Protein AF-A0A397UDZ9-F1 (afdb_monomer_lite)

Sequence (87 aa):
MVEWTDAQTRTLIEERRNRNIEYHNHGRNRNIFWNSIANRINQEHNTNFTGYHCKEKFSNLVRSYNVSSHYPLNGLQANLAKCRHAN

Organism: NCBI:txid44941

Radius of gyration: 12.8 Å; chains: 1; bounding box: 28×26×33 Å

pLDDT: mean 81.44, std 16.0, range [39.59, 96.94]

Structure (mmCIF, N/CA/C/O backbone):
data_AF-A0A397UDZ9-F1
#
_entry.id   AF-A0A397UDZ9-F1
#
loop_
_atom_site.group_PDB
_atom_site.id
_atom_site.type_symbol
_atom_site.label_atom_id
_atom_site.label_alt_id
_atom_site.label_comp_id
_atom_site.label_asym_id
_atom_site.label_entity_id
_atom_site.label_seq_id
_atom_site.pdbx_PDB_ins_code
_atom_site.Cartn_x
_atom_site.Cartn_y
_atom_site.Cartn_z
_atom_site.occupancy
_atom_site.B_iso_or_equiv
_atom_site.auth_seq_id
_atom_site.auth_comp_id
_atom_site.auth_asym_id
_atom_site.auth_atom_id
_atom_site.pdbx_PDB_model_num
ATOM 1 N N . MET A 1 1 ? -12.713 -8.878 4.485 1.00 62.06 1 MET A N 1
ATOM 2 C CA . MET A 1 1 ? -12.041 -7.749 3.806 1.00 62.06 1 MET A CA 1
ATOM 3 C C . MET A 1 1 ? -11.565 -6.810 4.901 1.00 62.06 1 MET A C 1
ATOM 5 O O . MET A 1 1 ? -12.342 -6.551 5.806 1.00 62.06 1 MET A O 1
ATOM 9 N N . VAL A 1 2 ? -10.293 -6.417 4.900 1.00 82.94 2 VAL A N 1
ATOM 10 C CA . VAL A 1 2 ? -9.733 -5.524 5.929 1.00 82.94 2 VAL A CA 1
ATOM 11 C C . VAL A 1 2 ? -10.157 -4.089 5.622 1.00 82.94 2 VAL A C 1
ATOM 13 O O . VAL A 1 2 ? -10.055 -3.670 4.468 1.00 82.94 2 VAL A O 1
ATOM 16 N N . GLU A 1 3 ? -10.632 -3.347 6.622 1.00 88.31 3 GLU A N 1
ATOM 17 C CA . GLU A 1 3 ? -10.970 -1.931 6.461 1.00 88.31 3 GLU A CA 1
ATOM 18 C C . GLU A 1 3 ? -9.706 -1.067 6.480 1.00 88.31 3 GLU A C 1
ATOM 20 O O . GLU A 1 3 ? -8.808 -1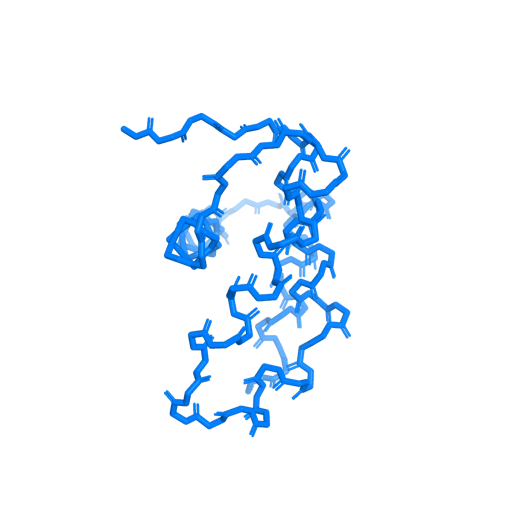.268 7.296 1.00 88.31 3 GLU A O 1
ATOM 25 N N . TRP A 1 4 ? -9.631 -0.121 5.542 1.00 93.06 4 TRP A N 1
ATOM 26 C CA . TRP A 1 4 ? -8.512 0.808 5.397 1.00 93.06 4 TRP A CA 1
ATOM 27 C C . TRP A 1 4 ? -9.025 2.228 5.557 1.00 93.06 4 TRP A C 1
ATOM 29 O O . TRP A 1 4 ? -9.915 2.636 4.812 1.00 93.06 4 TRP A O 1
ATOM 39 N N . THR A 1 5 ? -8.414 2.991 6.453 1.00 94.62 5 THR A N 1
ATOM 40 C CA . THR A 1 5 ? -8.683 4.425 6.575 1.00 94.62 5 THR A CA 1
ATOM 41 C C . THR A 1 5 ? -8.000 5.206 5.448 1.00 94.62 5 THR A C 1
ATOM 43 O O . THR A 1 5 ? -7.058 4.720 4.804 1.00 94.62 5 THR A O 1
ATOM 46 N N . ASP A 1 6 ? -8.441 6.443 5.209 1.00 92.00 6 ASP A N 1
ATOM 47 C CA . ASP A 1 6 ? -7.780 7.347 4.261 1.00 92.00 6 ASP A CA 1
ATOM 48 C C . ASP A 1 6 ? -6.323 7.619 4.643 1.00 92.00 6 ASP A C 1
ATOM 50 O O . ASP A 1 6 ? -5.457 7.651 3.769 1.00 92.00 6 ASP A O 1
ATOM 54 N N . ALA A 1 7 ? -6.027 7.741 5.941 1.00 93.31 7 ALA A N 1
ATOM 55 C CA . ALA A 1 7 ? -4.669 7.955 6.434 1.00 93.31 7 ALA A CA 1
ATOM 56 C C . ALA A 1 7 ? -3.752 6.765 6.099 1.00 93.31 7 ALA A C 1
ATOM 58 O O . ALA A 1 7 ? -2.716 6.947 5.466 1.00 93.31 7 ALA A O 1
ATOM 59 N N . GLN A 1 8 ? -4.184 5.536 6.402 1.00 94.88 8 GLN A N 1
ATOM 60 C CA . GLN A 1 8 ? -3.439 4.314 6.065 1.00 94.88 8 GLN A CA 1
ATOM 61 C C . GLN A 1 8 ? -3.261 4.156 4.548 1.00 94.88 8 GLN A C 1
ATOM 63 O O . GLN A 1 8 ? -2.196 3.768 4.062 1.00 94.88 8 GLN A O 1
ATOM 68 N N . THR A 1 9 ? -4.312 4.473 3.782 1.00 93.38 9 THR A N 1
ATOM 69 C CA . THR A 1 9 ? -4.290 4.428 2.315 1.00 93.38 9 THR A CA 1
ATOM 70 C C . THR A 1 9 ? -3.309 5.451 1.742 1.00 93.38 9 THR A C 1
ATOM 72 O O . THR A 1 9 ? -2.583 5.148 0.793 1.00 93.38 9 THR A O 1
ATOM 75 N N . ARG A 1 10 ? -3.245 6.649 2.329 1.00 92.69 10 ARG A N 1
ATOM 76 C CA . ARG A 1 10 ? -2.295 7.693 1.950 1.00 92.69 10 ARG A CA 1
ATOM 77 C C . ARG A 1 10 ? -0.856 7.263 2.222 1.00 92.69 10 ARG A C 1
ATOM 79 O O . ARG A 1 10 ? -0.055 7.320 1.291 1.00 92.69 10 ARG A O 1
ATOM 86 N N . THR A 1 11 ? -0.554 6.750 3.417 1.00 94.06 11 THR A N 1
ATOM 87 C CA . THR A 1 11 ? 0.785 6.240 3.762 1.00 94.06 11 THR A CA 1
ATOM 88 C C . THR A 1 11 ? 1.222 5.132 2.796 1.00 94.06 11 THR A C 1
ATOM 90 O O . THR A 1 11 ? 2.343 5.158 2.297 1.00 94.06 11 THR A O 1
ATOM 93 N N . LEU A 1 12 ? 0.324 4.204 2.428 1.00 94.56 12 LEU A N 1
ATOM 94 C CA . LEU A 1 12 ? 0.604 3.163 1.425 1.00 94.56 12 LEU A CA 1
ATOM 95 C C . LEU A 1 12 ? 1.010 3.746 0.060 1.00 94.56 12 LEU A C 1
ATOM 97 O O . LEU A 1 12 ? 1.961 3.267 -0.564 1.00 94.56 12 LEU A O 1
ATOM 101 N N . ILE A 1 13 ? 0.283 4.754 -0.428 1.00 91.31 13 ILE A N 1
ATOM 102 C CA . ILE A 1 13 ? 0.560 5.386 -1.726 1.00 91.31 13 ILE A CA 1
ATOM 103 C C . ILE A 1 13 ? 1.870 6.175 -1.675 1.00 91.31 13 ILE A C 1
ATOM 105 O O . ILE A 1 13 ? 2.662 6.092 -2.614 1.00 91.31 13 ILE A O 1
ATOM 109 N N . GLU A 1 14 ? 2.108 6.921 -0.596 1.00 91.94 14 GLU A N 1
ATOM 110 C CA . GLU A 1 14 ? 3.328 7.706 -0.399 1.00 91.94 14 GLU A CA 1
ATOM 111 C C . GLU A 1 14 ? 4.564 6.801 -0.324 1.00 91.94 14 GLU A C 1
ATOM 113 O O . GLU A 1 14 ? 5.502 7.005 -1.095 1.00 91.94 14 GLU A O 1
ATOM 118 N N . GLU A 1 15 ? 4.536 5.740 0.488 1.00 93.06 15 GLU A N 1
ATOM 119 C CA . GLU A 1 15 ? 5.616 4.746 0.566 1.00 93.06 15 GLU A CA 1
ATOM 120 C C . GLU A 1 15 ? 5.884 4.096 -0.794 1.00 93.06 15 GLU A C 1
ATOM 122 O O . GLU A 1 15 ? 7.027 4.038 -1.259 1.00 93.06 15 GLU A O 1
ATOM 127 N N . ARG A 1 16 ? 4.826 3.648 -1.486 1.00 91.12 16 ARG A N 1
ATOM 128 C CA . ARG A 1 16 ? 4.971 3.011 -2.798 1.00 91.12 16 ARG A CA 1
ATOM 129 C C . ARG A 1 16 ? 5.548 3.974 -3.834 1.00 91.12 16 ARG A C 1
ATOM 131 O O . ARG A 1 16 ? 6.345 3.535 -4.663 1.00 91.12 16 ARG A O 1
ATOM 138 N N . ARG A 1 17 ? 5.176 5.255 -3.796 1.00 87.50 17 ARG A N 1
ATOM 139 C CA . ARG A 1 17 ? 5.693 6.296 -4.695 1.00 87.50 17 ARG A CA 1
ATOM 140 C C . ARG A 1 17 ? 7.153 6.628 -4.386 1.00 87.50 17 ARG A C 1
ATOM 142 O O . ARG A 1 17 ? 7.973 6.637 -5.300 1.00 87.50 17 ARG A O 1
ATOM 149 N N . ASN A 1 18 ? 7.479 6.881 -3.122 1.00 89.44 18 ASN A N 1
ATOM 150 C CA . ASN A 1 18 ? 8.816 7.297 -2.694 1.00 89.44 18 ASN A CA 1
ATOM 151 C C . ASN A 1 18 ? 9.852 6.194 -2.926 1.00 89.44 18 ASN A C 1
ATOM 153 O O . ASN A 1 18 ? 10.986 6.471 -3.307 1.00 89.44 18 ASN A O 1
ATOM 157 N N . ARG A 1 19 ? 9.439 4.934 -2.776 1.00 87.94 19 ARG A N 1
ATOM 158 C CA . ARG A 1 19 ? 10.299 3.757 -2.938 1.00 87.94 19 ARG A CA 1
ATOM 159 C C . ARG A 1 19 ? 10.058 3.048 -4.272 1.00 87.94 19 ARG A C 1
ATOM 161 O O . ARG A 1 19 ? 10.244 1.839 -4.393 1.00 87.94 19 ARG A O 1
ATOM 168 N N . ASN A 1 20 ? 9.631 3.788 -5.302 1.00 86.06 20 ASN A N 1
ATOM 169 C CA . ASN A 1 20 ? 9.319 3.194 -6.602 1.00 86.06 20 ASN A CA 1
ATOM 170 C C . ASN A 1 20 ? 10.536 2.537 -7.259 1.00 86.06 20 ASN A C 1
ATOM 172 O O . ASN A 1 20 ? 10.432 1.409 -7.728 1.00 86.06 20 ASN A O 1
ATOM 176 N N . ILE A 1 21 ? 11.696 3.195 -7.228 1.00 83.94 21 ILE A N 1
ATOM 177 C CA . ILE A 1 21 ? 12.949 2.637 -7.761 1.00 83.94 21 ILE A CA 1
ATOM 178 C C . ILE A 1 21 ? 13.288 1.314 -7.058 1.00 83.94 21 ILE A C 1
ATOM 180 O O . ILE A 1 21 ? 13.570 0.310 -7.707 1.00 83.94 21 ILE A O 1
ATOM 184 N N . GLU A 1 22 ? 13.169 1.282 -5.730 1.00 85.00 22 GLU A N 1
ATOM 185 C CA . GLU A 1 22 ? 13.407 0.083 -4.924 1.00 85.00 22 GLU A CA 1
ATOM 186 C C . GLU A 1 22 ? 12.465 -1.069 -5.310 1.00 85.00 22 GLU A C 1
ATOM 188 O O . GLU A 1 22 ? 12.905 -2.215 -5.427 1.00 85.00 22 GLU A O 1
ATOM 193 N N . TYR A 1 23 ? 11.188 -0.771 -5.565 1.00 83.75 23 TYR A N 1
ATOM 194 C CA . TYR A 1 23 ? 10.214 -1.763 -6.020 1.00 83.75 23 TYR A CA 1
ATOM 195 C C . TYR A 1 23 ? 10.618 -2.420 -7.347 1.00 83.75 23 TYR A C 1
ATOM 197 O O . TYR A 1 23 ? 10.484 -3.639 -7.495 1.00 83.75 23 TYR A O 1
ATOM 205 N N . HIS A 1 24 ? 11.106 -1.632 -8.310 1.00 81.12 24 HIS A N 1
ATOM 206 C CA . HIS A 1 24 ? 11.554 -2.152 -9.604 1.00 81.12 24 HIS A CA 1
ATOM 207 C C . HIS A 1 24 ? 12.862 -2.949 -9.476 1.00 81.12 24 HIS A C 1
ATOM 209 O O . HIS A 1 24 ? 13.008 -3.978 -10.138 1.00 81.12 24 HIS A O 1
ATOM 215 N N . ASN A 1 25 ? 13.745 -2.563 -8.550 1.00 82.88 25 ASN A N 1
ATOM 216 C CA . ASN A 1 25 ? 15.012 -3.254 -8.291 1.00 82.88 25 ASN A CA 1
ATOM 217 C C . ASN A 1 25 ? 14.850 -4.603 -7.562 1.00 82.88 25 ASN A C 1
ATOM 219 O O . ASN A 1 25 ? 15.686 -5.487 -7.726 1.00 82.88 25 ASN A O 1
ATOM 223 N N . HIS A 1 26 ? 13.768 -4.815 -6.801 1.00 76.56 26 HIS A N 1
ATOM 224 C CA . HIS A 1 26 ? 13.530 -6.061 -6.044 1.00 76.56 26 HIS A CA 1
ATOM 225 C C . HIS A 1 26 ? 13.237 -7.310 -6.907 1.00 76.56 26 HIS A C 1
ATOM 227 O O . HIS A 1 26 ? 13.081 -8.415 -6.373 1.00 76.56 26 HIS A O 1
ATOM 233 N N . GLY A 1 27 ? 13.143 -7.176 -8.235 1.00 72.44 27 GLY A N 1
ATOM 234 C CA . GLY A 1 27 ? 12.989 -8.310 -9.150 1.00 72.44 27 GLY A CA 1
ATOM 235 C C . GLY A 1 27 ? 11.788 -9.202 -8.802 1.00 72.44 27 GLY A C 1
ATOM 236 O O . GLY A 1 27 ? 10.654 -8.724 -8.719 1.00 72.44 27 GLY A O 1
ATOM 237 N N . ARG A 1 28 ? 12.029 -10.509 -8.606 1.00 75.19 28 ARG A N 1
ATOM 238 C CA . ARG A 1 28 ? 10.992 -11.510 -8.273 1.00 75.19 28 ARG A CA 1
ATOM 239 C C . ARG A 1 28 ? 10.558 -11.498 -6.801 1.00 75.19 28 ARG A C 1
ATOM 241 O O . ARG A 1 28 ? 9.461 -11.966 -6.512 1.00 75.19 28 ARG A O 1
ATOM 248 N N . ASN A 1 29 ? 11.347 -10.943 -5.875 1.00 80.31 29 ASN A N 1
ATOM 249 C CA . ASN A 1 29 ? 11.054 -11.010 -4.436 1.00 80.31 29 ASN A CA 1
ATOM 250 C C . ASN A 1 29 ? 10.434 -9.717 -3.881 1.00 80.31 29 ASN A C 1
ATOM 252 O O . ASN A 1 29 ? 10.885 -9.133 -2.897 1.00 80.31 29 ASN A O 1
ATOM 256 N N . ARG A 1 30 ? 9.343 -9.270 -4.507 1.00 86.00 30 ARG A N 1
ATOM 257 C CA . ARG A 1 30 ? 8.616 -8.058 -4.085 1.00 86.00 30 ARG A CA 1
ATOM 258 C C . ARG A 1 30 ? 7.845 -8.240 -2.773 1.00 86.00 30 ARG A C 1
ATOM 260 O O . ARG A 1 30 ? 7.314 -7.271 -2.245 1.00 86.00 30 ARG A O 1
ATOM 267 N N . ASN A 1 31 ? 7.772 -9.459 -2.237 1.00 89.75 31 ASN A N 1
ATOM 268 C CA . ASN A 1 31 ? 7.108 -9.728 -0.961 1.00 89.75 31 ASN A CA 1
ATOM 269 C C . ASN A 1 31 ? 7.830 -9.039 0.205 1.00 89.75 31 ASN A C 1
ATOM 271 O O . ASN A 1 31 ? 7.164 -8.491 1.077 1.00 89.75 31 ASN A O 1
ATOM 275 N N . ILE A 1 32 ? 9.169 -8.993 0.180 1.00 90.69 32 ILE A N 1
ATOM 276 C CA . ILE A 1 32 ? 9.966 -8.273 1.187 1.00 90.69 32 ILE A CA 1
ATOM 277 C C . ILE A 1 32 ? 9.625 -6.781 1.164 1.00 90.69 32 ILE A C 1
ATOM 279 O O . ILE A 1 32 ? 9.338 -6.194 2.207 1.00 90.69 32 ILE A O 1
ATOM 283 N N . PHE A 1 33 ? 9.559 -6.194 -0.032 1.00 92.44 33 PHE A N 1
ATOM 284 C CA . PHE A 1 33 ? 9.155 -4.803 -0.208 1.00 92.44 33 PHE A CA 1
ATOM 285 C C . PHE A 1 33 ? 7.773 -4.536 0.405 1.00 92.44 33 PHE A C 1
ATOM 287 O O . PHE A 1 33 ? 7.625 -3.642 1.237 1.00 92.44 33 PHE A O 1
ATOM 294 N N . TRP A 1 34 ? 6.764 -5.343 0.069 1.00 95.00 34 TRP A N 1
ATOM 295 C CA . TRP A 1 34 ? 5.420 -5.144 0.614 1.00 95.00 34 TRP A CA 1
ATOM 296 C C . TRP A 1 34 ? 5.350 -5.347 2.129 1.00 95.00 34 TRP A C 1
ATOM 298 O O . TRP A 1 34 ? 4.642 -4.601 2.800 1.00 95.00 34 TRP A O 1
ATOM 308 N N . ASN A 1 35 ? 6.100 -6.303 2.678 1.00 95.44 35 ASN A N 1
ATOM 309 C CA . ASN A 1 35 ? 6.196 -6.493 4.125 1.00 95.44 35 ASN A CA 1
ATOM 310 C C . ASN A 1 35 ? 6.836 -5.282 4.814 1.00 95.44 35 ASN A C 1
ATOM 312 O O . ASN A 1 35 ? 6.379 -4.879 5.876 1.00 95.44 35 ASN A O 1
ATOM 316 N N . SER A 1 36 ? 7.842 -4.656 4.200 1.00 95.06 36 SER A N 1
ATOM 317 C CA . SER A 1 36 ? 8.451 -3.446 4.763 1.00 95.06 36 SER A CA 1
ATOM 318 C C . SER A 1 36 ? 7.473 -2.265 4.817 1.00 95.06 36 SER A C 1
ATOM 320 O O . SER A 1 36 ? 7.448 -1.542 5.810 1.00 95.06 36 SER A O 1
ATOM 322 N N . ILE A 1 37 ? 6.620 -2.103 3.797 1.00 95.19 37 ILE A N 1
ATOM 323 C CA . ILE A 1 37 ? 5.550 -1.095 3.810 1.00 95.19 37 ILE A CA 1
ATOM 324 C C . ILE A 1 37 ? 4.525 -1.423 4.896 1.00 95.19 37 ILE A C 1
ATOM 326 O O . ILE A 1 37 ? 4.119 -0.536 5.642 1.00 95.19 37 ILE A O 1
ATOM 330 N N . ALA A 1 38 ? 4.131 -2.693 5.014 1.00 96.62 38 ALA A N 1
ATOM 331 C CA . ALA A 1 38 ? 3.200 -3.126 6.049 1.00 96.62 38 ALA A CA 1
ATOM 332 C C . ALA A 1 38 ? 3.737 -2.801 7.450 1.00 96.62 38 ALA A C 1
ATOM 334 O O . ALA A 1 38 ? 3.021 -2.213 8.250 1.00 96.62 38 ALA A O 1
ATOM 335 N N . ASN A 1 39 ? 5.019 -3.076 7.710 1.00 96.94 39 ASN A N 1
ATOM 336 C CA . ASN A 1 39 ? 5.665 -2.731 8.976 1.00 96.94 39 ASN A CA 1
ATOM 337 C C . ASN A 1 39 ? 5.604 -1.225 9.259 1.00 96.94 39 ASN A C 1
ATOM 339 O O . ASN A 1 39 ? 5.270 -0.837 10.375 1.00 96.94 39 ASN A O 1
ATOM 343 N N . ARG A 1 40 ? 5.862 -0.381 8.252 1.00 95.88 40 ARG A N 1
ATOM 344 C CA . ARG A 1 40 ? 5.781 1.078 8.398 1.00 95.88 40 ARG A CA 1
ATOM 345 C C . ARG A 1 40 ? 4.370 1.538 8.771 1.00 95.88 40 ARG A C 1
ATOM 347 O O . ARG A 1 40 ? 4.212 2.305 9.716 1.00 95.88 40 ARG A O 1
ATOM 354 N N . ILE A 1 41 ? 3.351 1.040 8.071 1.00 95.94 41 ILE A N 1
ATOM 355 C CA . ILE A 1 41 ? 1.945 1.385 8.339 1.00 95.94 41 ILE A CA 1
ATOM 356 C C . ILE A 1 41 ? 1.511 0.868 9.716 1.00 95.94 41 ILE A C 1
ATOM 358 O O . ILE A 1 41 ? 0.834 1.583 10.451 1.00 95.94 41 ILE A O 1
ATOM 362 N N . ASN A 1 42 ? 1.928 -0.342 10.091 1.00 96.50 42 ASN A N 1
ATOM 363 C CA . ASN A 1 42 ? 1.625 -0.931 11.394 1.00 96.50 42 ASN A CA 1
ATOM 364 C C . ASN A 1 42 ? 2.213 -0.100 12.537 1.00 96.50 42 ASN A C 1
ATOM 366 O O . ASN A 1 42 ? 1.518 0.147 13.518 1.00 96.50 42 ASN A O 1
ATOM 370 N N . GLN A 1 43 ? 3.455 0.370 12.384 1.00 96.06 43 GLN A N 1
ATOM 371 C CA . GLN A 1 43 ? 4.120 1.237 13.358 1.00 96.06 43 GLN A CA 1
ATOM 372 C C . GLN A 1 43 ? 3.441 2.604 13.497 1.00 96.06 43 GLN A C 1
ATOM 374 O O . GLN A 1 43 ? 3.339 3.120 14.604 1.00 96.06 43 GLN A O 1
ATOM 379 N N . GLU A 1 44 ? 2.987 3.196 12.392 1.00 95.75 44 GLU A N 1
ATOM 380 C CA . GLU A 1 44 ? 2.414 4.548 12.383 1.00 95.75 44 GLU A CA 1
ATOM 381 C C . GLU A 1 44 ? 0.937 4.577 12.805 1.00 95.75 44 GLU A C 1
ATOM 383 O O . GLU A 1 44 ? 0.511 5.486 13.511 1.00 95.75 44 GLU A O 1
ATOM 388 N N . HIS A 1 45 ? 0.156 3.570 12.404 1.00 93.38 45 HIS A N 1
ATOM 389 C CA . HIS A 1 45 ? -1.305 3.541 12.577 1.00 93.38 45 HIS A CA 1
ATOM 390 C C . HIS A 1 45 ? -1.784 2.508 13.602 1.00 93.38 45 HIS A C 1
ATOM 392 O O . HIS A 1 45 ? -2.989 2.309 13.735 1.00 93.38 45 HIS A O 1
ATOM 398 N N . ASN A 1 46 ? -0.863 1.831 14.299 1.00 93.69 46 ASN A N 1
ATOM 399 C CA . ASN A 1 46 ? -1.153 0.754 15.252 1.00 93.69 46 ASN A CA 1
ATOM 400 C C . ASN A 1 46 ? -2.064 -0.337 14.650 1.00 93.69 46 ASN A C 1
ATOM 402 O O . ASN A 1 46 ? -3.104 -0.701 15.200 1.00 93.69 46 ASN A O 1
ATOM 406 N N . THR A 1 47 ? -1.685 -0.820 13.465 1.00 94.50 47 THR A N 1
ATOM 407 C CA . THR A 1 47 ? -2.424 -1.840 12.698 1.00 94.50 47 THR A CA 1
ATOM 408 C C . THR A 1 47 ? -1.654 -3.161 12.625 1.00 94.50 47 THR A C 1
ATOM 410 O O . THR A 1 47 ? -0.519 -3.258 13.085 1.00 94.50 47 THR A O 1
ATOM 413 N N . ASN A 1 48 ? -2.278 -4.199 12.057 1.00 94.81 48 ASN A N 1
ATOM 414 C CA . ASN A 1 48 ? -1.669 -5.521 11.868 1.00 94.81 48 ASN A CA 1
ATOM 415 C C . ASN A 1 48 ? -1.757 -5.988 10.403 1.00 94.81 48 ASN A C 1
ATOM 417 O O . ASN A 1 48 ? -2.199 -7.095 10.084 1.00 94.81 48 ASN A O 1
ATOM 421 N N . PHE A 1 49 ? -1.419 -5.100 9.471 1.00 95.31 49 PHE A N 1
ATOM 422 C CA . PHE A 1 49 ? -1.384 -5.419 8.053 1.00 95.31 49 PHE A CA 1
ATOM 423 C C . PHE A 1 49 ? -0.194 -6.309 7.703 1.00 95.31 49 PHE A C 1
ATOM 425 O O . PHE A 1 49 ? 0.882 -6.224 8.289 1.00 95.31 49 PHE A O 1
ATOM 432 N N . THR A 1 50 ? -0.389 -7.152 6.692 1.00 95.81 50 THR A N 1
ATOM 433 C CA . THR A 1 50 ? 0.674 -7.948 6.076 1.00 95.81 50 THR A CA 1
ATOM 434 C C . THR A 1 50 ? 1.058 -7.331 4.733 1.00 95.81 50 THR A C 1
ATOM 436 O O . THR A 1 50 ? 0.303 -6.536 4.156 1.00 95.81 50 THR A O 1
ATOM 439 N N . GLY A 1 51 ? 2.202 -7.730 4.168 1.00 94.62 51 GLY A N 1
ATOM 440 C CA . GLY A 1 51 ? 2.560 -7.320 2.809 1.00 94.62 51 GLY A CA 1
ATOM 441 C C . GLY A 1 51 ? 1.514 -7.739 1.771 1.00 94.62 51 GLY A C 1
ATOM 442 O O . GLY A 1 51 ? 1.284 -7.020 0.798 1.00 94.62 51 GLY A O 1
ATOM 443 N N . TYR A 1 52 ? 0.807 -8.849 2.007 1.00 94.62 52 TYR A N 1
ATOM 444 C CA . TYR A 1 52 ? -0.320 -9.262 1.173 1.00 94.62 52 TYR A CA 1
ATOM 4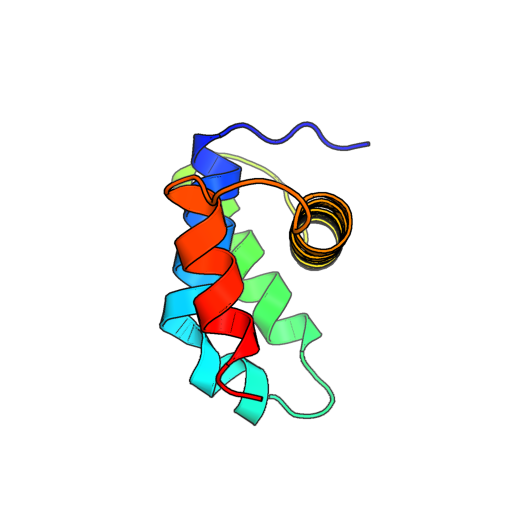45 C C . TYR A 1 52 ? -1.451 -8.221 1.188 1.00 94.62 52 TYR A C 1
ATOM 447 O O . TYR A 1 52 ? -1.874 -7.787 0.116 1.00 94.62 52 TYR A O 1
ATOM 455 N N . HIS A 1 53 ? -1.870 -7.743 2.370 1.00 95.12 53 HIS A N 1
ATOM 456 C CA . HIS A 1 53 ? -2.894 -6.694 2.481 1.00 95.12 53 HIS A CA 1
ATOM 457 C C . HIS A 1 53 ? -2.489 -5.420 1.725 1.00 95.12 53 HIS A 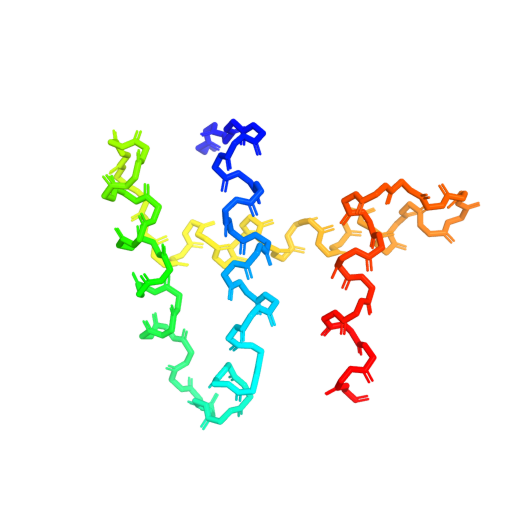C 1
ATOM 459 O O . HIS A 1 53 ? -3.296 -4.861 0.982 1.00 95.12 53 HIS A O 1
ATOM 465 N N . CYS A 1 54 ? -1.228 -4.992 1.855 1.00 94.81 54 CYS A N 1
ATOM 466 C CA . CYS A 1 54 ? -0.714 -3.801 1.169 1.00 94.81 54 CYS A CA 1
ATOM 467 C C . CYS A 1 54 ? -0.718 -3.970 -0.359 1.00 94.81 54 CYS A C 1
ATOM 469 O O . CYS A 1 54 ? -1.184 -3.091 -1.088 1.00 94.81 54 CYS A O 1
ATOM 471 N N . LYS A 1 55 ? -0.242 -5.120 -0.853 1.00 93.44 55 LYS A N 1
ATOM 472 C CA . LYS A 1 55 ? -0.220 -5.448 -2.285 1.00 93.44 55 LYS A CA 1
ATOM 473 C C . LYS A 1 55 ? -1.628 -5.498 -2.873 1.00 93.44 55 LYS A C 1
ATOM 475 O O . LYS A 1 55 ? -1.854 -4.954 -3.957 1.00 93.44 55 LYS A O 1
ATOM 480 N N . GLU A 1 56 ? -2.556 -6.165 -2.193 1.00 93.88 56 GLU A N 1
ATOM 481 C CA . GLU A 1 56 ? -3.943 -6.299 -2.640 1.00 93.88 56 GLU A CA 1
ATOM 482 C C . GLU A 1 56 ? -4.626 -4.928 -2.696 1.00 93.88 56 GLU A C 1
ATOM 484 O O . GLU A 1 56 ? -5.144 -4.545 -3.748 1.00 93.88 56 GLU A O 1
ATOM 489 N N . LYS A 1 57 ? -4.534 -4.139 -1.614 1.00 93.38 57 LYS A N 1
ATOM 490 C CA . LYS A 1 57 ? -5.096 -2.784 -1.551 1.00 93.38 57 LYS A CA 1
ATOM 491 C C . LYS A 1 57 ? -4.540 -1.897 -2.662 1.00 93.38 57 LYS A C 1
ATOM 493 O O . LYS A 1 57 ? -5.321 -1.278 -3.381 1.00 93.38 57 LYS A O 1
ATOM 498 N N . PHE A 1 58 ? -3.220 -1.874 -2.858 1.00 91.38 58 PHE A N 1
ATOM 499 C CA . PHE A 1 58 ? -2.599 -1.066 -3.910 1.00 91.38 58 PHE A CA 1
ATOM 500 C C . PHE A 1 58 ? -3.035 -1.509 -5.314 1.00 91.38 58 PHE A C 1
A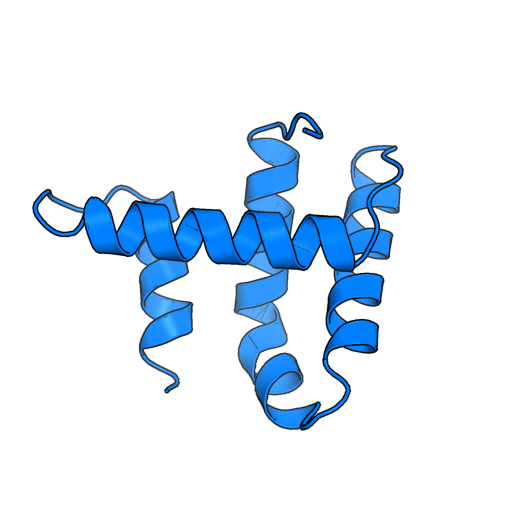TOM 502 O O . PHE A 1 58 ? -3.365 -0.675 -6.155 1.00 91.38 58 PHE A O 1
ATOM 509 N N . SER A 1 59 ? -3.109 -2.819 -5.564 1.00 89.75 59 SER A N 1
ATOM 510 C CA . SER A 1 59 ? -3.584 -3.354 -6.848 1.00 89.75 59 SER A CA 1
ATOM 511 C C . SER A 1 59 ? -5.033 -2.947 -7.128 1.00 89.75 59 SER A C 1
ATOM 513 O O . SER A 1 59 ? -5.362 -2.567 -8.252 1.00 89.75 59 SER A O 1
ATOM 515 N N . ASN A 1 60 ? -5.892 -2.976 -6.107 1.00 89.56 60 ASN A N 1
ATOM 516 C CA . ASN A 1 60 ? -7.284 -2.547 -6.219 1.00 89.56 60 ASN A CA 1
ATOM 517 C C . ASN A 1 60 ? -7.404 -1.034 -6.444 1.00 89.56 60 ASN A C 1
ATOM 519 O O . ASN A 1 60 ? -8.227 -0.618 -7.254 1.00 89.56 60 ASN A O 1
ATOM 523 N N . LEU A 1 61 ? -6.551 -0.216 -5.816 1.00 88.50 61 LEU A N 1
ATOM 524 C CA . LEU A 1 61 ? -6.483 1.229 -6.075 1.00 88.50 61 LEU A CA 1
ATOM 525 C C . LEU A 1 61 ? -6.088 1.530 -7.527 1.00 88.50 61 LEU A C 1
ATOM 527 O O . LEU A 1 61 ? -6.735 2.344 -8.179 1.00 88.50 61 LEU A O 1
ATOM 531 N N . VAL A 1 62 ? -5.079 0.836 -8.064 1.00 85.44 62 VAL A N 1
ATOM 532 C CA . VAL A 1 62 ? -4.658 0.990 -9.469 1.00 85.44 62 VAL A CA 1
ATOM 533 C C . VAL A 1 62 ? -5.755 0.538 -10.438 1.00 85.44 62 VAL A C 1
ATOM 535 O O . VAL A 1 62 ? -6.005 1.209 -11.437 1.00 85.44 62 VAL A O 1
ATOM 538 N N . ARG A 1 63 ? -6.441 -0.576 -10.154 1.00 83.00 63 ARG A N 1
ATOM 539 C CA . ARG A 1 63 ? -7.578 -1.040 -10.969 1.00 83.00 63 ARG A CA 1
ATOM 540 C C . ARG A 1 63 ? -8.737 -0.051 -10.937 1.00 83.00 63 ARG A C 1
ATOM 542 O O . ARG A 1 63 ? -9.227 0.317 -11.996 1.00 83.00 63 ARG A O 1
ATOM 549 N N . SER A 1 64 ? -9.129 0.409 -9.748 1.00 82.75 64 SER A N 1
ATOM 550 C CA . SER A 1 64 ? -10.189 1.408 -9.572 1.00 82.75 64 SER A CA 1
ATOM 551 C C . SER A 1 64 ? -9.861 2.706 -10.316 1.00 82.75 64 SER A C 1
ATOM 553 O O . SER A 1 64 ? -10.711 3.245 -11.021 1.00 82.75 64 SER A O 1
ATOM 555 N N . TYR A 1 65 ? -8.597 3.142 -10.272 1.00 74.00 65 TYR A N 1
ATOM 556 C CA . TYR A 1 65 ? -8.103 4.263 -11.069 1.00 74.00 65 TYR A CA 1
ATOM 557 C C . TYR A 1 65 ? -8.239 4.013 -12.578 1.00 74.00 65 TYR A C 1
ATOM 559 O O . TYR A 1 65 ? -8.759 4.866 -13.286 1.00 74.00 65 TYR A O 1
ATOM 567 N N . ASN A 1 66 ? -7.802 2.854 -13.082 1.00 69.00 66 ASN A N 1
ATOM 568 C CA . ASN A 1 66 ? -7.870 2.540 -14.515 1.00 69.00 66 ASN A CA 1
ATOM 569 C C . ASN A 1 66 ? -9.315 2.407 -15.026 1.00 69.00 66 ASN A C 1
ATOM 571 O O . ASN A 1 66 ? -9.568 2.679 -16.192 1.00 69.00 66 ASN A O 1
ATOM 575 N N . VAL A 1 67 ? -10.255 1.996 -14.172 1.00 71.38 67 VAL A N 1
ATOM 576 C CA . VAL A 1 67 ? -11.691 1.984 -14.500 1.00 71.38 67 VAL A CA 1
ATOM 577 C C . VAL A 1 67 ? -12.271 3.404 -14.447 1.00 71.38 67 VAL A C 1
ATOM 579 O O . VAL A 1 67 ? -13.101 3.762 -15.274 1.00 71.38 67 VAL A O 1
ATOM 582 N N . SER A 1 68 ? -11.790 4.238 -13.520 1.00 62.75 68 SER A N 1
ATOM 583 C CA . SER A 1 68 ? -12.232 5.631 -13.343 1.00 62.75 68 SER A CA 1
ATOM 584 C C . SER A 1 68 ? -11.557 6.634 -14.283 1.00 62.75 68 SER A C 1
ATOM 586 O O . SER A 1 68 ? -11.973 7.790 -14.318 1.00 62.75 68 SER A O 1
ATOM 588 N N . SER A 1 69 ? -10.554 6.235 -15.078 1.00 56.16 69 SER A N 1
ATOM 589 C CA . SER A 1 69 ? -9.794 7.128 -15.973 1.00 56.16 69 SER A CA 1
ATOM 590 C C . SER A 1 69 ? -10.595 7.663 -17.171 1.00 56.16 69 SER A C 1
ATOM 592 O O . SER A 1 69 ? -10.013 8.168 -18.127 1.00 56.16 69 SER A O 1
ATOM 594 N N . HIS A 1 70 ? -11.922 7.544 -17.127 1.00 54.44 70 HIS A N 1
ATOM 595 C CA . HIS A 1 70 ? -12.865 8.250 -17.989 1.00 54.44 70 HIS A CA 1
ATOM 596 C 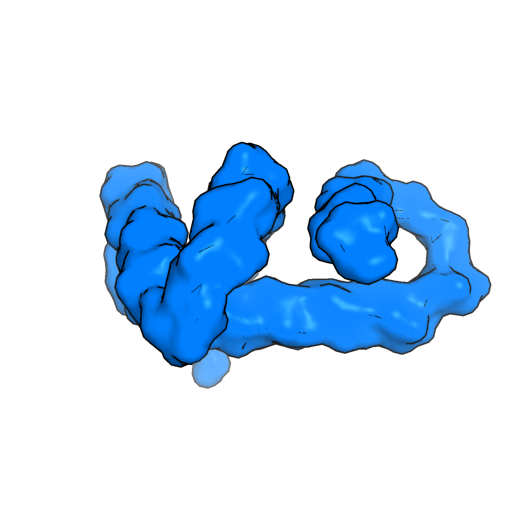C . HIS A 1 70 ? -13.290 9.621 -17.409 1.00 54.44 70 HIS A C 1
ATOM 598 O O . HIS A 1 70 ? -13.985 10.370 -18.087 1.00 54.44 70 HIS A O 1
ATOM 604 N N . TYR A 1 71 ? -12.857 9.972 -16.186 1.00 52.81 71 TYR A N 1
ATOM 605 C CA . TYR A 1 71 ? -13.172 11.234 -15.499 1.00 52.81 71 TYR A CA 1
ATOM 606 C C . TYR A 1 71 ? -11.911 11.964 -14.976 1.00 52.81 71 TYR A C 1
ATOM 608 O O . TYR A 1 71 ? -10.883 11.321 -14.742 1.00 52.81 71 TYR A O 1
ATOM 616 N N . PRO A 1 72 ? -11.953 13.306 -14.812 1.00 51.62 72 PRO A N 1
ATOM 617 C CA . PRO A 1 72 ? -10.798 14.119 -14.419 1.00 51.62 72 PRO A CA 1
ATOM 618 C C . PRO A 1 72 ? -10.261 13.776 -13.018 1.00 51.62 72 PRO A C 1
ATOM 620 O O . PRO A 1 72 ? -11.005 13.434 -12.102 1.00 51.62 72 PRO A O 1
ATOM 623 N N . LEU A 1 73 ? -8.935 13.864 -12.880 1.00 54.81 73 LEU A N 1
ATOM 624 C CA . LEU A 1 73 ? -8.149 13.283 -11.789 1.00 54.81 73 LEU A CA 1
ATOM 625 C C . LEU A 1 73 ? -8.203 14.086 -10.479 1.00 54.81 73 LEU A C 1
ATOM 627 O O . LEU A 1 73 ? -7.879 15.271 -10.460 1.00 54.81 73 LEU A O 1
ATOM 631 N N . ASN A 1 74 ? -8.465 13.412 -9.355 1.00 56.75 74 ASN A N 1
ATOM 632 C CA . ASN A 1 74 ? -8.303 13.977 -8.003 1.00 56.75 74 ASN A CA 1
ATOM 633 C C . ASN A 1 74 ? -6.845 13.861 -7.490 1.00 56.75 74 ASN A C 1
ATOM 635 O O . ASN A 1 74 ? -6.054 13.060 -7.989 1.00 56.75 74 ASN A O 1
ATOM 639 N N . GLY A 1 75 ? -6.471 14.592 -6.429 1.00 56.44 75 GLY A N 1
ATOM 640 C CA . GLY A 1 75 ? -5.087 14.645 -5.908 1.00 56.44 75 GLY A CA 1
ATOM 641 C C . GLY A 1 75 ? -4.458 13.295 -5.504 1.00 56.44 75 GLY A C 1
ATOM 642 O O . GLY A 1 75 ? -3.258 13.090 -5.693 1.00 56.44 75 GLY A O 1
ATOM 643 N N . LEU A 1 76 ? -5.251 12.326 -5.025 1.00 58.47 76 LEU A N 1
ATOM 644 C CA . LEU A 1 76 ? -4.790 10.946 -4.783 1.00 58.47 76 LEU A CA 1
ATOM 645 C C . LEU A 1 76 ? -4.507 10.182 -6.092 1.00 58.47 76 LEU A C 1
ATOM 647 O O . LEU A 1 76 ? -3.586 9.369 -6.167 1.00 58.47 76 LEU A O 1
ATOM 651 N N . GLN A 1 77 ? -5.277 10.472 -7.140 1.00 57.84 77 GLN A N 1
ATOM 652 C CA . GLN A 1 77 ? -5.211 9.812 -8.443 1.00 57.84 77 GLN A CA 1
ATOM 653 C C . GLN A 1 77 ? -3.987 10.281 -9.251 1.00 57.84 77 GLN A C 1
ATOM 655 O O . GLN A 1 77 ? -3.311 9.462 -9.874 1.00 57.84 77 GLN A O 1
ATOM 660 N N . ALA A 1 78 ? -3.600 11.557 -9.141 1.00 56.75 78 ALA A N 1
ATOM 661 C CA . ALA A 1 78 ? -2.357 12.073 -9.729 1.00 56.75 78 ALA A CA 1
ATOM 662 C C . ALA A 1 78 ? -1.091 11.374 -9.182 1.00 56.75 78 ALA A C 1
ATOM 664 O O . ALA A 1 78 ? -0.091 11.232 -9.890 1.00 56.75 78 ALA A O 1
ATOM 665 N N . ASN A 1 79 ? -1.127 10.903 -7.930 1.00 57.41 79 ASN A N 1
ATOM 666 C CA . ASN A 1 79 ? -0.021 10.166 -7.311 1.00 57.41 79 ASN A CA 1
ATOM 667 C C . ASN A 1 79 ? 0.080 8.712 -7.805 1.00 57.41 79 ASN A C 1
ATOM 669 O O . ASN A 1 79 ? 1.189 8.212 -8.012 1.00 57.41 79 ASN A O 1
ATOM 673 N N . LEU A 1 80 ? -1.057 8.060 -8.070 1.00 61.19 80 LEU A N 1
ATOM 674 C CA . LEU A 1 80 ? -1.115 6.725 -8.682 1.00 61.19 80 LEU A CA 1
ATOM 675 C C . LEU A 1 80 ? -0.633 6.746 -10.145 1.00 61.19 80 LEU A C 1
ATOM 677 O O . LEU A 1 80 ? 0.113 5.856 -10.554 1.00 61.19 80 LEU A O 1
ATOM 681 N N . ALA A 1 81 ? -0.968 7.791 -10.910 1.00 59.72 81 ALA A N 1
ATOM 682 C CA . ALA A 1 81 ? -0.535 7.958 -12.302 1.00 59.72 81 ALA A CA 1
ATOM 683 C C . ALA A 1 81 ? 0.999 8.030 -12.461 1.00 59.72 81 ALA A C 1
ATOM 685 O O . ALA A 1 81 ? 1.564 7.443 -13.388 1.00 59.72 81 ALA A O 1
ATOM 686 N N . LYS A 1 82 ? 1.692 8.689 -11.521 1.00 57.91 82 LYS A N 1
ATOM 687 C CA . LYS A 1 82 ? 3.165 8.799 -11.504 1.00 57.91 82 LYS A CA 1
ATOM 688 C C . LYS A 1 82 ? 3.859 7.466 -11.222 1.00 57.91 82 LYS A C 1
ATOM 690 O O . LYS A 1 82 ? 4.931 7.219 -11.761 1.00 57.91 82 LYS A O 1
ATOM 695 N N . CYS A 1 83 ? 3.225 6.578 -10.454 1.00 57.62 83 CYS A N 1
ATOM 696 C CA . CYS A 1 83 ? 3.719 5.213 -10.257 1.00 57.62 83 CYS A CA 1
ATOM 697 C C . CYS A 1 83 ? 3.609 4.356 -11.537 1.00 57.62 83 CYS A C 1
ATOM 699 O O . CYS A 1 83 ? 4.264 3.322 -11.623 1.00 57.62 83 CYS A O 1
ATOM 701 N N . ARG A 1 84 ? 2.793 4.771 -12.523 1.00 57.94 84 ARG A N 1
ATOM 702 C CA . ARG A 1 84 ? 2.599 4.084 -13.812 1.00 57.94 84 ARG A CA 1
ATOM 703 C C . ARG A 1 84 ? 3.535 4.576 -14.9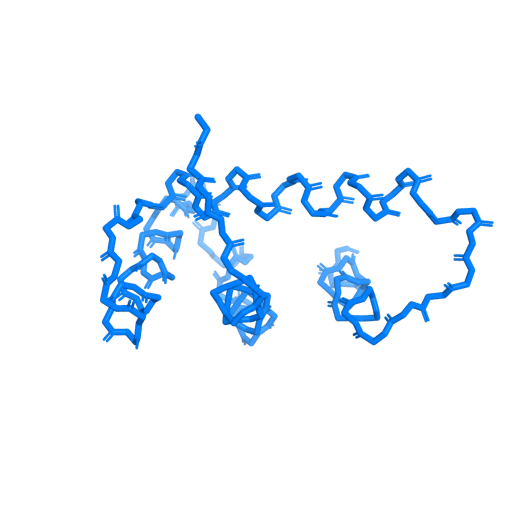23 1.00 57.94 84 ARG A C 1
ATOM 705 O O . ARG A 1 84 ? 3.875 3.775 -15.775 1.00 57.94 84 ARG A O 1
ATOM 712 N N . HIS A 1 85 ? 3.928 5.854 -14.948 1.00 47.69 85 HIS A N 1
ATOM 713 C CA . HIS A 1 85 ? 4.772 6.417 -16.027 1.00 47.69 85 HIS A CA 1
ATOM 714 C C . HIS A 1 85 ? 6.278 6.144 -15.857 1.00 47.69 85 HIS A C 1
ATOM 716 O O . HIS A 1 85 ? 7.069 6.514 -16.713 1.00 47.69 85 HIS A O 1
ATOM 722 N N . ALA A 1 86 ? 6.679 5.484 -14.770 1.00 46.25 86 ALA A N 1
ATOM 723 C CA . ALA A 1 86 ? 8.026 4.940 -14.595 1.00 46.25 86 ALA A CA 1
ATOM 724 C C . ALA A 1 86 ? 8.165 3.509 -15.173 1.00 46.25 86 ALA A C 1
ATOM 726 O O . ALA A 1 86 ? 9.007 2.745 -14.705 1.00 46.25 86 ALA A O 1
ATOM 727 N N . ASN A 1 87 ? 7.292 3.136 -16.116 1.00 39.59 87 ASN A N 1
ATOM 728 C CA . ASN A 1 87 ? 7.146 1.804 -16.706 1.00 39.59 87 ASN A CA 1
ATOM 729 C C . ASN A 1 87 ? 7.412 1.844 -18.208 1.00 39.59 87 ASN A C 1
ATOM 731 O O . ASN A 1 87 ? 6.921 2.804 -18.842 1.00 39.59 87 ASN A O 1
#

Secondary structure (DSSP, 8-state):
-----HHHHHHHHHHHHHTHHHHHHTTT-HHHHHHHHHHHHHHHHT----HHHHHHHHHHHHHHHHHHTTSPPPHHHHHHHHHHTT-

InterPro domains:
  IPR044822 Myb/SANT-like DNA-binding domain 4 [PF13837] (3-68)

Foldseek 3Di:
DDDDDPVLVVLLLVLCLVCLVVCVVCPPPCQVVLQVSQVVSCVVVVDDDHSVNSVVSLVVVLVVLVVVVVDDDDPSSVSSVSSVVVD